Protein AF-A0A1I2YQ77-F1 (afdb_monomer_lite)

pLDDT: mean 72.5, std 19.31, range [34.38, 96.81]

Structure (mmCIF, N/CA/C/O backbone):
data_AF-A0A1I2YQ77-F1
#
_entry.id   AF-A0A1I2YQ77-F1
#
loop_
_atom_site.group_PDB
_atom_site.id
_atom_site.type_symbol
_atom_site.label_atom_id
_atom_site.label_alt_id
_atom_site.label_comp_id
_atom_site.label_asym_id
_atom_site.label_entity_id
_atom_site.label_seq_id
_atom_site.pdbx_PDB_ins_code
_atom_site.Cartn_x
_atom_site.Cartn_y
_atom_site.Cartn_z
_atom_site.occupancy
_atom_site.B_iso_or_equiv
_atom_site.auth_seq_id
_atom_site.auth_comp_id
_atom_site.auth_asym_id
_atom_site.auth_atom_id
_atom_site.pdbx_PDB_model_num
ATOM 1 N N . MET A 1 1 ? -0.436 -13.671 17.019 1.00 34.47 1 MET A N 1
ATOM 2 C CA . MET A 1 1 ? -1.615 -12.915 16.547 1.00 34.47 1 MET A CA 1
ATOM 3 C C . MET A 1 1 ? -1.731 -11.648 17.391 1.00 34.47 1 MET A C 1
ATOM 5 O O . MET A 1 1 ? -2.270 -11.702 18.489 1.00 34.47 1 MET A O 1
ATOM 9 N N . ASN A 1 2 ? -1.128 -10.540 16.949 1.00 39.00 2 ASN A N 1
ATOM 10 C CA . ASN A 1 2 ? -1.236 -9.254 17.646 1.00 39.00 2 ASN A CA 1
ATOM 11 C C . ASN A 1 2 ? -2.535 -8.587 17.200 1.00 39.00 2 ASN A C 1
ATOM 13 O O . ASN A 1 2 ? -2.610 -8.050 16.102 1.00 39.00 2 ASN A O 1
ATOM 17 N N . VAL A 1 3 ? -3.573 -8.664 18.031 1.00 42.94 3 VAL A N 1
ATOM 18 C CA . VAL A 1 3 ? -4.802 -7.897 17.809 1.00 42.94 3 VAL A CA 1
ATOM 19 C C . VAL A 1 3 ? -4.435 -6.407 17.896 1.00 42.94 3 VAL A C 1
ATOM 21 O O . VAL A 1 3 ? -3.881 -6.001 18.921 1.00 42.94 3 VAL A O 1
ATOM 24 N N . PRO A 1 4 ? -4.714 -5.582 16.867 1.00 54.62 4 PRO A N 1
ATOM 25 C CA . PRO A 1 4 ? -4.469 -4.144 16.926 1.00 54.62 4 PRO A CA 1
ATOM 26 C C . PRO A 1 4 ? -5.115 -3.544 18.178 1.00 54.62 4 PRO A C 1
ATOM 28 O O . PRO A 1 4 ? -6.268 -3.866 18.490 1.00 54.62 4 PRO A O 1
ATOM 31 N N . LYS A 1 5 ? -4.404 -2.652 18.888 1.00 53.66 5 LYS A N 1
ATOM 32 C CA . LYS A 1 5 ? -4.883 -2.014 20.136 1.00 53.66 5 LYS A CA 1
ATOM 33 C C . LYS A 1 5 ? -6.291 -1.417 19.987 1.00 53.66 5 LYS A C 1
ATOM 35 O O . LYS A 1 5 ? -7.064 -1.402 20.942 1.00 53.66 5 LYS A O 1
ATOM 40 N N . ILE A 1 6 ? -6.633 -0.995 18.771 1.00 52.53 6 ILE A N 1
ATOM 41 C CA . ILE A 1 6 ? -7.929 -0.451 18.358 1.00 52.53 6 ILE A CA 1
ATOM 42 C C . ILE A 1 6 ? -9.075 -1.465 18.540 1.00 52.53 6 ILE A C 1
ATOM 44 O O . ILE A 1 6 ? -10.098 -1.117 19.130 1.00 52.53 6 ILE A O 1
ATOM 48 N N . ILE A 1 7 ? -8.912 -2.720 18.092 1.00 53.91 7 ILE A N 1
ATOM 49 C CA . ILE A 1 7 ? -9.960 -3.758 18.174 1.00 53.91 7 ILE A CA 1
ATOM 50 C C . ILE A 1 7 ? -10.161 -4.191 19.630 1.00 53.91 7 ILE A C 1
ATOM 52 O O . ILE A 1 7 ? -11.295 -4.307 20.093 1.00 53.91 7 ILE A O 1
ATOM 56 N N . ALA A 1 8 ? -9.064 -4.359 20.375 1.00 50.69 8 ALA A N 1
ATOM 57 C CA . ALA A 1 8 ? -9.114 -4.715 21.791 1.00 50.69 8 ALA A CA 1
ATOM 58 C C . ALA A 1 8 ? -9.815 -3.632 22.638 1.00 50.69 8 ALA A C 1
ATOM 60 O O . ALA A 1 8 ? -10.635 -3.956 23.496 1.00 50.69 8 ALA A O 1
ATOM 61 N N . LYS A 1 9 ? -9.565 -2.343 22.359 1.00 49.66 9 LYS A N 1
ATOM 62 C CA . LYS A 1 9 ? -10.222 -1.230 23.068 1.00 49.66 9 LYS A CA 1
ATOM 63 C C . LYS A 1 9 ? -11.680 -1.015 22.646 1.00 49.66 9 LYS A C 1
ATOM 65 O O . LYS A 1 9 ? -12.504 -0.718 23.506 1.00 49.66 9 LYS A O 1
ATOM 70 N N . GLN A 1 10 ? -12.029 -1.193 21.367 1.00 51.06 10 GLN A N 1
ATOM 71 C CA . GLN A 1 10 ? -13.429 -1.115 20.913 1.00 51.06 10 GLN A CA 1
ATOM 72 C C . GLN A 1 10 ? -14.303 -2.230 21.497 1.00 51.06 10 GLN A C 1
ATOM 74 O O . GLN A 1 10 ? -15.474 -1.989 21.778 1.00 51.06 10 GLN A O 1
ATOM 79 N N . ALA A 1 11 ? -13.747 -3.427 21.703 1.00 53.78 11 ALA A N 1
ATOM 80 C CA . ALA A 1 11 ? -14.473 -4.552 22.291 1.00 53.78 11 ALA A CA 1
ATOM 81 C C . ALA A 1 11 ? -14.726 -4.395 23.804 1.00 53.78 11 ALA A C 1
ATOM 83 O O . ALA A 1 11 ? -15.649 -5.013 24.329 1.00 53.78 11 ALA A O 1
ATOM 84 N N . MET A 1 12 ? -13.935 -3.570 24.503 1.00 45.72 12 MET A N 1
ATOM 85 C CA . MET A 1 12 ? -14.001 -3.421 25.964 1.00 45.72 12 MET A CA 1
ATOM 86 C C . MET A 1 12 ? -14.679 -2.136 26.463 1.00 45.72 12 MET A C 1
ATOM 88 O O . MET A 1 12 ? -14.968 -2.051 27.655 1.00 45.72 12 MET A O 1
ATOM 92 N N . ILE A 1 13 ? -14.927 -1.122 25.622 1.00 44.84 13 ILE A N 1
ATOM 93 C CA . ILE A 1 13 ? -15.294 0.214 26.121 1.00 44.84 13 ILE A CA 1
ATOM 94 C C . ILE A 1 13 ? -16.450 0.840 25.321 1.00 44.84 13 ILE A C 1
ATOM 96 O O . ILE A 1 13 ? -16.386 1.003 24.104 1.00 44.84 13 ILE A O 1
ATOM 100 N N . ASN A 1 14 ? -17.512 1.245 26.027 1.00 45.75 14 ASN A N 1
ATOM 101 C CA . ASN A 1 14 ? -18.605 2.078 25.509 1.00 45.75 14 ASN A CA 1
ATOM 102 C C . ASN A 1 14 ? -18.044 3.354 24.834 1.00 45.75 14 ASN A C 1
ATOM 104 O O . ASN A 1 14 ? -17.133 3.989 25.366 1.00 45.75 14 ASN A O 1
ATOM 108 N N . ARG A 1 15 ? -18.622 3.776 23.693 1.00 48.84 15 ARG A N 1
ATOM 109 C CA . ARG A 1 15 ? -18.255 5.008 22.957 1.00 48.84 15 ARG A CA 1
ATOM 110 C C . ARG A 1 15 ? -18.084 6.242 23.859 1.00 48.84 15 ARG A C 1
ATOM 112 O O . ARG A 1 15 ? -17.226 7.064 23.567 1.00 48.84 15 ARG A O 1
ATOM 119 N N . LYS A 1 16 ? -18.853 6.374 24.951 1.00 43.34 16 LYS A N 1
ATOM 120 C CA . LYS A 1 16 ? -18.731 7.495 25.909 1.00 43.34 16 LYS A CA 1
ATOM 121 C C . LYS A 1 16 ? -17.429 7.479 26.720 1.00 43.34 16 LYS A C 1
ATOM 123 O O . LYS A 1 16 ? -16.883 8.542 26.982 1.00 43.34 16 LYS A O 1
ATOM 128 N N . THR A 1 17 ? -16.914 6.309 27.088 1.00 46.62 17 THR A N 1
ATOM 129 C CA . THR A 1 17 ? -15.662 6.175 27.854 1.00 46.62 17 THR A CA 1
ATOM 130 C C . THR A 1 17 ? -14.430 6.126 26.945 1.00 46.62 17 THR A C 1
ATOM 132 O O . THR A 1 17 ? -13.343 6.502 27.372 1.00 46.62 17 THR A O 1
ATOM 135 N N . PHE A 1 18 ? -14.592 5.748 25.671 1.00 48.03 18 PHE A N 1
ATOM 136 C CA . PHE A 1 18 ? -13.516 5.761 24.670 1.00 48.03 18 PHE A CA 1
ATOM 137 C C . PHE A 1 18 ? -12.956 7.172 24.414 1.00 48.03 18 PHE A C 1
ATOM 139 O O . PHE A 1 18 ? -11.743 7.345 24.328 1.00 48.03 18 PHE A O 1
ATOM 146 N N . TYR A 1 19 ? -13.818 8.193 24.386 1.00 45.66 19 TYR A N 1
ATOM 147 C CA . TYR A 1 19 ? -13.387 9.593 24.268 1.00 45.66 19 TYR A CA 1
ATOM 148 C C . TYR A 1 19 ? -12.782 10.173 25.558 1.00 45.66 19 TYR A C 1
ATOM 150 O O . TYR A 1 19 ? -12.228 11.262 25.513 1.00 45.66 19 TYR A O 1
ATOM 158 N N . CYS A 1 20 ? -12.864 9.470 26.694 1.00 48.69 20 CYS A N 1
ATOM 159 C CA . CYS A 1 20 ? -12.361 9.958 27.983 1.00 48.69 20 CYS A CA 1
ATOM 160 C C . CYS A 1 20 ? -10.881 9.604 28.229 1.00 48.69 20 CYS A C 1
ATOM 162 O O . CYS A 1 20 ? -10.256 10.181 29.112 1.00 48.69 20 CYS A O 1
ATOM 164 N N . HIS A 1 21 ? -10.326 8.657 27.461 1.00 53.66 21 HIS A N 1
ATOM 165 C CA . HIS A 1 21 ? -8.944 8.173 27.597 1.00 53.66 21 HIS A CA 1
ATOM 166 C C . HIS A 1 21 ? -7.951 8.785 26.600 1.00 53.66 21 HIS A C 1
ATOM 168 O O . HIS A 1 21 ? -6.767 8.463 26.659 1.00 53.66 21 HIS A O 1
ATOM 174 N N . TYR A 1 22 ? -8.417 9.648 25.699 1.00 48.88 22 TYR A N 1
ATOM 175 C CA . TYR A 1 22 ? -7.576 10.351 24.738 1.00 48.88 22 TYR A CA 1
ATOM 176 C C . TYR A 1 22 ? -7.699 11.851 24.975 1.00 48.88 22 TYR A C 1
ATOM 178 O O . TYR A 1 22 ? -8.807 12.380 24.962 1.00 48.88 22 TYR A O 1
ATOM 186 N N . GLU A 1 23 ? -6.561 12.523 25.178 1.00 53.75 23 GLU A N 1
ATOM 187 C CA . GLU A 1 23 ? -6.468 13.973 25.425 1.00 53.75 23 GLU A CA 1
ATOM 188 C C . GLU A 1 23 ? -7.231 14.805 24.380 1.00 53.75 23 GLU A C 1
ATOM 190 O O . GLU A 1 23 ? -7.737 15.881 24.691 1.00 53.75 23 GLU A O 1
ATOM 195 N N . SER A 1 24 ? -7.376 14.297 23.147 1.00 70.56 24 SER A N 1
ATOM 196 C CA . SER A 1 24 ? -8.302 14.832 22.148 1.00 70.56 24 SE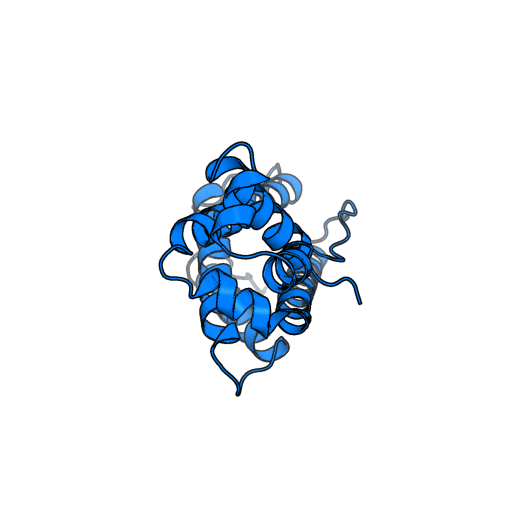R A CA 1
ATOM 197 C C . SER A 1 24 ? -8.590 13.830 21.018 1.00 70.56 24 SER A C 1
ATOM 199 O O . SER A 1 24 ? -7.861 12.861 20.801 1.00 70.56 24 SER A O 1
ATOM 201 N N . LYS A 1 25 ? -9.636 14.107 20.225 1.00 71.81 25 LYS A N 1
ATOM 202 C CA . LYS A 1 25 ? -9.963 13.387 18.977 1.00 71.81 25 LYS A CA 1
ATOM 203 C C . LYS A 1 25 ? -8.805 13.387 17.960 1.00 71.81 25 LYS A C 1
ATOM 205 O O . LYS A 1 25 ? -8.737 12.467 17.150 1.00 71.81 25 LYS A O 1
ATOM 210 N N . ALA A 1 26 ? -7.928 14.393 17.998 1.00 74.75 26 ALA A N 1
ATOM 211 C CA . ALA A 1 26 ? -6.780 14.508 17.099 1.00 74.75 26 ALA A CA 1
ATOM 212 C C . ALA A 1 26 ? -5.687 13.483 17.438 1.00 74.75 26 ALA A C 1
ATOM 214 O O . ALA A 1 26 ? -5.259 12.749 16.558 1.00 74.75 26 ALA A O 1
ATOM 215 N N . VAL A 1 27 ? -5.341 13.333 18.722 1.00 80.56 27 VAL A N 1
ATOM 216 C CA . VAL A 1 27 ? -4.327 12.358 19.174 1.00 80.56 27 VAL A CA 1
ATOM 217 C C . VAL A 1 27 ? -4.711 10.932 18.778 1.00 80.56 27 VAL A C 1
ATOM 219 O O . VAL A 1 27 ? -3.895 10.179 18.257 1.00 80.56 27 VAL A O 1
ATOM 222 N N . LEU A 1 28 ? -5.981 10.568 18.966 1.00 80.62 28 LEU A N 1
ATOM 223 C CA . LEU A 1 28 ? -6.480 9.264 18.536 1.00 80.62 28 LEU A CA 1
ATOM 224 C C . LEU A 1 28 ? -6.383 9.080 17.013 1.00 80.62 28 LEU A C 1
ATOM 226 O O . LEU A 1 28 ? -6.120 7.978 16.538 1.00 80.62 28 LEU A O 1
ATOM 230 N N . PHE A 1 29 ? -6.652 10.132 16.242 1.00 83.12 29 PHE A N 1
ATOM 231 C CA . PHE A 1 29 ? -6.557 10.065 14.791 1.00 83.12 29 PHE A CA 1
ATOM 232 C C . PHE A 1 29 ? -5.110 9.821 14.345 1.00 83.12 29 PHE A C 1
ATOM 234 O O . PHE A 1 29 ? -4.879 8.930 13.529 1.00 83.12 29 PHE A O 1
ATOM 241 N N . ASP A 1 30 ? -4.148 10.526 14.940 1.00 82.12 30 ASP A N 1
ATOM 242 C CA . ASP A 1 30 ? -2.723 10.344 14.656 1.00 82.12 30 ASP A CA 1
ATOM 243 C C . ASP A 1 30 ? -2.248 8.926 15.016 1.00 82.12 30 ASP A C 1
ATOM 245 O O . ASP A 1 30 ? -1.514 8.302 14.246 1.00 82.12 30 ASP A O 1
ATOM 249 N N . GLU A 1 31 ? -2.724 8.364 16.136 1.00 86.19 31 GLU A N 1
ATOM 250 C CA . GLU A 1 31 ? -2.477 6.957 16.483 1.00 86.19 31 GLU A CA 1
ATOM 251 C C . GLU A 1 31 ? -3.033 5.998 15.425 1.00 86.19 31 GLU A C 1
ATOM 253 O O . GLU A 1 31 ? -2.347 5.058 15.031 1.00 86.19 31 GLU A O 1
ATOM 258 N N . ILE A 1 32 ? -4.248 6.241 14.921 1.00 85.75 32 ILE A N 1
ATOM 259 C CA . ILE A 1 32 ? -4.851 5.408 13.871 1.00 85.75 32 ILE A CA 1
ATOM 260 C C . ILE A 1 32 ? -4.038 5.492 12.578 1.00 85.75 32 ILE A C 1
ATOM 262 O O . ILE A 1 32 ? -3.810 4.459 11.947 1.00 85.75 32 ILE A O 1
ATOM 266 N N . VAL A 1 33 ? -3.598 6.686 12.172 1.00 85.38 33 VAL A N 1
ATOM 267 C CA . VAL A 1 33 ? -2.741 6.864 10.987 1.00 85.38 33 VAL A CA 1
ATOM 268 C C . VAL A 1 33 ? -1.450 6.071 11.154 1.00 85.38 33 VAL A C 1
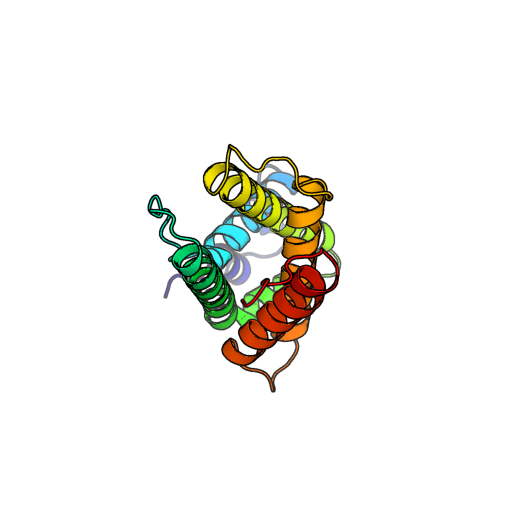ATOM 270 O O . VAL A 1 33 ? -1.091 5.299 10.263 1.00 85.38 33 VAL A O 1
ATOM 273 N N . LYS A 1 34 ? -0.787 6.212 12.305 1.00 84.06 34 LYS A N 1
ATOM 274 C CA . LYS A 1 34 ? 0.462 5.512 12.604 1.00 84.06 34 LYS A CA 1
ATOM 275 C C . LYS A 1 34 ? 0.283 3.995 12.599 1.00 84.06 34 LYS A C 1
ATOM 277 O O . LYS A 1 34 ? 0.989 3.318 11.863 1.00 84.06 34 LYS A O 1
ATOM 282 N N . ASP A 1 35 ? -0.688 3.472 13.345 1.00 89.00 35 ASP A N 1
ATOM 283 C CA . ASP A 1 35 ? -0.958 2.031 13.421 1.00 89.00 35 ASP A CA 1
ATOM 284 C C . ASP A 1 35 ? -1.309 1.457 12.038 1.00 89.00 35 ASP A C 1
ATOM 286 O O . ASP A 1 35 ? -0.877 0.362 11.677 1.00 89.00 35 ASP A O 1
ATOM 290 N N . THR A 1 36 ? -2.070 2.207 11.233 1.00 88.94 36 THR A N 1
ATOM 291 C CA . THR A 1 36 ? -2.417 1.807 9.861 1.00 88.94 36 THR A CA 1
ATOM 292 C C . THR A 1 36 ? -1.174 1.745 8.978 1.00 88.94 36 THR A C 1
ATOM 294 O O . THR A 1 36 ? -1.020 0.792 8.215 1.00 88.94 36 THR A O 1
ATOM 297 N N . LEU A 1 37 ? -0.280 2.732 9.079 1.00 85.31 37 LEU A N 1
ATOM 298 C CA . LEU A 1 37 ? 0.973 2.749 8.331 1.00 85.31 37 LEU A CA 1
ATOM 299 C C . LEU A 1 37 ? 1.909 1.620 8.767 1.00 85.31 37 LEU A C 1
ATOM 301 O O . LEU A 1 37 ? 2.498 0.967 7.911 1.00 85.31 37 LEU A O 1
ATOM 305 N N . ASP A 1 38 ? 2.039 1.383 10.070 1.00 86.88 38 ASP A N 1
ATOM 306 C CA . ASP A 1 38 ? 2.909 0.344 10.622 1.00 86.88 38 ASP A CA 1
ATOM 307 C C . ASP A 1 38 ? 2.456 -1.046 10.162 1.00 86.88 38 ASP A C 1
ATOM 309 O O . ASP A 1 38 ? 3.286 -1.861 9.761 1.00 86.88 38 ASP A O 1
ATOM 313 N N . LEU A 1 39 ? 1.141 -1.295 10.130 1.00 90.56 39 LEU A N 1
ATOM 314 C CA . LEU A 1 39 ? 0.579 -2.513 9.541 1.00 90.56 39 LEU A CA 1
ATOM 315 C C . LEU A 1 39 ? 0.859 -2.592 8.041 1.00 90.56 39 LEU A C 1
ATOM 317 O O . LEU A 1 39 ? 1.295 -3.626 7.553 1.00 90.56 39 LEU A O 1
ATOM 321 N N . LEU A 1 40 ? 0.633 -1.502 7.306 1.00 88.81 40 LEU A N 1
ATOM 322 C CA . LEU A 1 40 ? 0.831 -1.467 5.858 1.00 88.81 40 LEU A CA 1
ATOM 323 C C . LEU A 1 40 ? 2.296 -1.738 5.474 1.00 88.81 40 LEU A C 1
ATOM 325 O O . LEU A 1 40 ? 2.567 -2.423 4.490 1.00 88.81 40 LEU A O 1
ATOM 329 N N . MET A 1 41 ? 3.237 -1.246 6.279 1.00 85.19 41 MET A N 1
ATOM 330 C CA . MET A 1 41 ? 4.680 -1.310 6.032 1.00 85.19 41 MET A CA 1
ATOM 331 C C . MET A 1 41 ? 5.387 -2.440 6.792 1.00 85.19 41 MET A C 1
ATOM 333 O O . MET A 1 41 ? 6.620 -2.488 6.807 1.00 85.19 41 MET A O 1
ATOM 337 N N . GLN A 1 42 ? 4.636 -3.333 7.437 1.00 86.06 42 GLN A N 1
ATOM 338 C CA . GLN A 1 42 ? 5.188 -4.433 8.218 1.00 86.06 42 GLN A CA 1
ATOM 339 C C . GLN A 1 42 ? 6.132 -5.301 7.365 1.00 86.06 42 GLN A C 1
ATOM 341 O O . GLN A 1 42 ? 5.899 -5.519 6.179 1.00 86.06 42 GLN A O 1
ATOM 346 N N . ASN A 1 43 ? 7.217 -5.803 7.958 1.00 82.44 43 ASN A N 1
ATOM 347 C CA . ASN A 1 43 ? 8.184 -6.698 7.300 1.00 82.44 43 ASN A CA 1
ATOM 348 C C . ASN A 1 43 ? 8.924 -6.114 6.081 1.00 82.44 43 ASN A C 1
ATOM 350 O O . ASN A 1 43 ? 9.670 -6.835 5.420 1.00 82.44 43 ASN A O 1
ATOM 354 N N . LEU A 1 44 ? 8.780 -4.819 5.795 1.00 78.00 44 LEU A N 1
ATOM 355 C CA . LEU A 1 44 ? 9.655 -4.144 4.848 1.00 78.00 44 LEU A CA 1
ATOM 356 C C . LEU A 1 44 ? 11.013 -3.910 5.508 1.00 78.00 44 LEU A C 1
ATOM 358 O O . LEU A 1 44 ? 11.125 -3.168 6.486 1.00 78.00 44 LEU A O 1
ATOM 362 N N . GLN A 1 45 ? 12.044 -4.562 4.979 1.00 61.59 45 GLN A N 1
ATOM 363 C CA . GLN A 1 45 ? 13.421 -4.338 5.399 1.00 61.59 45 GLN A CA 1
ATOM 364 C C . GLN A 1 45 ? 13.935 -3.058 4.735 1.00 61.59 45 GLN A C 1
ATOM 366 O O . GLN A 1 45 ? 14.011 -2.969 3.514 1.00 61.59 45 GLN A O 1
ATOM 371 N N . TYR A 1 46 ? 14.278 -2.052 5.542 1.00 54.41 46 TYR A N 1
ATOM 372 C CA . TYR A 1 46 ? 14.990 -0.855 5.084 1.00 54.41 46 TYR A CA 1
ATOM 373 C C . TYR A 1 46 ? 16.490 -1.151 5.025 1.00 54.41 46 TYR A C 1
ATOM 375 O O . TYR A 1 46 ? 17.280 -0.512 5.719 1.00 54.41 46 TYR A O 1
ATOM 383 N N . GLU A 1 47 ? 16.900 -2.166 4.272 1.00 42.00 47 GLU A N 1
ATOM 384 C CA . GLU A 1 47 ? 18.322 -2.312 3.977 1.00 42.00 47 GLU A CA 1
ATOM 385 C C . GLU A 1 47 ? 18.691 -1.382 2.822 1.00 42.00 47 GLU A C 1
ATOM 387 O O . GLU A 1 47 ? 17.924 -1.195 1.878 1.00 42.00 47 GLU A O 1
ATOM 392 N N . LYS A 1 48 ? 19.857 -0.738 2.946 1.00 38.84 48 LYS A N 1
ATOM 393 C CA . LYS A 1 48 ? 20.483 0.030 1.869 1.00 38.84 48 LYS A CA 1
ATOM 394 C C . LYS A 1 48 ? 20.662 -0.909 0.678 1.00 38.84 48 LYS A C 1
ATOM 396 O O . LYS A 1 48 ? 21.505 -1.799 0.730 1.00 38.84 48 LYS A O 1
ATOM 401 N N . LEU A 1 49 ? 19.847 -0.729 -0.352 1.00 40.19 49 LEU A N 1
ATOM 402 C CA . LEU A 1 49 ? 19.927 -1.515 -1.575 1.00 40.19 49 LEU A CA 1
ATOM 403 C C . LEU A 1 49 ? 21.109 -1.013 -2.412 1.00 40.19 49 LEU A C 1
ATOM 405 O O . LEU A 1 49 ? 21.227 0.184 -2.669 1.00 40.19 49 LEU A O 1
ATOM 409 N N . ASP A 1 50 ? 21.986 -1.935 -2.805 1.00 34.38 50 ASP A N 1
ATOM 410 C CA . ASP A 1 50 ? 23.036 -1.702 -3.796 1.00 34.38 50 ASP A CA 1
ATOM 411 C C . ASP A 1 50 ? 22.386 -1.689 -5.188 1.00 34.38 50 ASP A C 1
ATOM 413 O O . ASP A 1 50 ? 21.711 -2.643 -5.587 1.00 34.38 50 ASP A O 1
ATOM 417 N N . PHE A 1 51 ? 22.522 -0.575 -5.909 1.00 43.81 51 PHE A N 1
ATOM 418 C CA . PHE A 1 51 ? 21.715 -0.293 -7.095 1.00 43.81 51 PHE A CA 1
ATOM 419 C C . PHE A 1 51 ? 22.407 -0.704 -8.399 1.00 43.81 51 PHE A C 1
ATOM 421 O O . PHE A 1 51 ? 23.279 -0.001 -8.903 1.00 43.81 51 PHE A O 1
ATOM 428 N N . ASP A 1 52 ? 21.892 -1.773 -9.007 1.00 40.25 52 ASP A N 1
ATOM 429 C CA . ASP A 1 52 ? 21.914 -1.987 -10.457 1.00 40.25 52 ASP A CA 1
ATOM 430 C C . ASP A 1 52 ? 20.476 -1.850 -11.001 1.00 40.25 52 ASP A C 1
ATOM 432 O O . ASP A 1 52 ? 19.514 -2.217 -10.323 1.00 40.25 52 ASP A O 1
ATOM 436 N N . ASN A 1 53 ? 20.276 -1.330 -12.221 1.00 46.50 53 ASN A N 1
ATOM 437 C CA . ASN A 1 53 ? 18.929 -0.995 -12.746 1.00 46.50 53 ASN A CA 1
ATOM 438 C C . ASN A 1 53 ? 17.942 -2.185 -12.756 1.00 46.50 53 ASN A C 1
ATOM 440 O O . ASN A 1 53 ? 16.731 -1.995 -12.623 1.00 46.50 53 ASN A O 1
ATOM 444 N N . ALA A 1 54 ? 18.445 -3.417 -12.886 1.00 40.69 54 ALA A N 1
ATOM 445 C CA . ALA A 1 54 ? 17.634 -4.628 -12.776 1.00 40.69 54 ALA A CA 1
ATOM 446 C C . ALA A 1 54 ? 17.171 -4.891 -11.329 1.00 40.69 54 ALA A C 1
ATOM 448 O O . ALA A 1 54 ? 16.019 -5.289 -11.132 1.00 40.69 54 ALA A O 1
ATOM 449 N N . LEU A 1 55 ? 18.011 -4.604 -10.324 1.00 45.72 55 LEU A N 1
ATOM 450 C CA . LEU A 1 55 ? 17.667 -4.745 -8.905 1.00 45.72 55 LEU A CA 1
ATOM 451 C C . LEU A 1 55 ? 16.554 -3.777 -8.487 1.00 45.72 55 LEU A C 1
ATOM 453 O O . LEU A 1 55 ? 15.596 -4.221 -7.863 1.00 45.72 55 LEU A O 1
ATOM 457 N N . PHE A 1 56 ? 16.575 -2.516 -8.943 1.00 49.69 56 PHE A N 1
ATOM 458 C CA . PHE A 1 56 ? 15.515 -1.538 -8.628 1.00 49.69 56 PHE A CA 1
ATOM 459 C C . PHE A 1 56 ? 14.108 -2.049 -8.989 1.00 49.69 56 PHE A C 1
ATOM 461 O O . PHE A 1 56 ? 13.155 -1.908 -8.221 1.00 49.69 56 PHE A O 1
ATOM 468 N N . SER A 1 57 ? 13.976 -2.692 -10.155 1.00 55.41 57 SER A N 1
ATOM 469 C CA . SER A 1 57 ? 12.701 -3.255 -10.619 1.00 55.41 57 SER A CA 1
ATOM 470 C C . SER A 1 57 ? 12.241 -4.471 -9.801 1.00 55.41 57 SER A C 1
ATOM 472 O O . SER A 1 57 ? 11.040 -4.672 -9.596 1.00 55.41 57 SER A O 1
ATOM 474 N N . ILE A 1 58 ? 13.194 -5.270 -9.315 1.00 55.56 58 ILE A N 1
ATOM 475 C CA . ILE A 1 58 ? 12.953 -6.477 -8.520 1.00 55.56 58 ILE A CA 1
ATOM 476 C C . ILE A 1 58 ? 12.576 -6.093 -7.086 1.00 55.56 58 ILE A C 1
ATOM 478 O O . ILE A 1 58 ? 11.632 -6.663 -6.536 1.00 55.56 58 ILE A O 1
ATOM 482 N N . ASP A 1 59 ? 13.243 -5.096 -6.512 1.00 71.06 59 ASP A N 1
ATOM 483 C CA . ASP A 1 59 ? 13.010 -4.658 -5.138 1.00 71.06 59 ASP A CA 1
ATOM 484 C C . ASP A 1 59 ? 11.702 -3.885 -5.003 1.00 71.06 59 ASP A C 1
ATOM 486 O O . ASP A 1 59 ? 10.896 -4.210 -4.132 1.00 71.06 59 ASP A O 1
ATOM 490 N N . LEU A 1 60 ? 11.388 -2.982 -5.939 1.00 72.25 60 LEU A N 1
ATOM 491 C CA . LEU A 1 60 ? 10.087 -2.308 -5.956 1.00 72.25 60 LEU A CA 1
ATOM 492 C C . LEU A 1 60 ? 8.936 -3.321 -6.046 1.00 72.25 60 LEU A C 1
ATOM 494 O O . LEU A 1 60 ? 7.957 -3.226 -5.306 1.00 72.25 60 LEU A O 1
ATOM 498 N N . LYS A 1 61 ? 9.063 -4.332 -6.917 1.00 78.06 61 LYS A N 1
ATOM 499 C CA . LYS A 1 61 ? 8.072 -5.409 -7.037 1.00 78.06 61 LYS A CA 1
ATOM 500 C C . LYS A 1 61 ? 7.898 -6.171 -5.724 1.00 78.06 61 LYS A C 1
ATOM 502 O O . LYS A 1 61 ? 6.756 -6.391 -5.321 1.00 78.06 61 LYS A O 1
ATOM 507 N N . ARG A 1 62 ? 8.991 -6.566 -5.066 1.00 82.81 62 ARG A N 1
ATOM 508 C CA . ARG A 1 62 ? 8.934 -7.270 -3.775 1.00 82.81 62 ARG A CA 1
ATOM 509 C C . ARG A 1 62 ? 8.255 -6.424 -2.711 1.00 82.81 62 ARG A C 1
ATOM 511 O O . ARG A 1 62 ? 7.395 -6.929 -2.006 1.00 82.81 62 ARG A O 1
ATOM 518 N N . GLU A 1 63 ? 8.575 -5.141 -2.626 1.00 83.69 63 GLU A N 1
ATOM 519 C CA . GLU A 1 63 ? 7.961 -4.248 -1.644 1.00 83.69 63 GLU A CA 1
ATOM 520 C C . GLU A 1 63 ? 6.465 -4.059 -1.870 1.00 83.69 63 GLU A C 1
ATOM 522 O O . GLU A 1 63 ? 5.692 -4.101 -0.916 1.00 83.69 63 GLU A O 1
ATOM 527 N N . ILE A 1 64 ? 6.038 -3.899 -3.126 1.00 87.00 64 ILE A N 1
ATOM 528 C CA . ILE A 1 64 ? 4.615 -3.845 -3.484 1.00 87.00 64 ILE A CA 1
ATOM 529 C C . ILE A 1 64 ? 3.914 -5.129 -3.044 1.00 87.00 64 ILE A C 1
ATOM 531 O O . ILE A 1 64 ? 2.831 -5.064 -2.465 1.00 87.00 64 ILE A O 1
ATOM 535 N N . GLN A 1 65 ? 4.529 -6.286 -3.300 1.00 90.56 65 GLN A N 1
ATOM 536 C CA . GLN A 1 65 ? 3.993 -7.578 -2.877 1.00 90.56 65 GLN A CA 1
ATOM 537 C C . GLN A 1 65 ? 3.909 -7.672 -1.352 1.00 90.56 65 GLN A C 1
ATOM 539 O O . GLN A 1 65 ? 2.859 -8.042 -0.845 1.00 90.56 65 GLN A O 1
ATOM 544 N N . THR A 1 66 ? 4.946 -7.262 -0.618 1.00 90.88 66 THR A N 1
ATOM 545 C CA . THR A 1 66 ? 4.937 -7.243 0.852 1.00 90.88 66 THR A CA 1
ATOM 546 C C . THR A 1 66 ? 3.840 -6.334 1.401 1.00 90.88 66 THR A C 1
ATOM 548 O O . THR A 1 66 ? 3.096 -6.739 2.289 1.00 90.88 66 THR A O 1
ATOM 551 N N . ILE A 1 67 ? 3.679 -5.125 0.853 1.00 92.19 67 ILE A N 1
ATOM 552 C CA . ILE A 1 67 ? 2.617 -4.203 1.276 1.00 92.19 67 ILE A CA 1
ATOM 553 C C . ILE A 1 67 ? 1.236 -4.815 1.019 1.00 92.19 67 ILE A C 1
ATOM 555 O O . ILE A 1 67 ? 0.371 -4.785 1.893 1.00 92.19 67 ILE A O 1
ATOM 559 N N . LEU A 1 68 ? 1.012 -5.378 -0.171 1.00 94.81 68 LEU A N 1
ATOM 560 C CA . LEU A 1 68 ? -0.267 -6.003 -0.512 1.00 94.81 68 LEU A CA 1
ATOM 561 C C . LEU A 1 68 ? -0.548 -7.242 0.341 1.00 94.81 68 LEU A C 1
ATOM 563 O O . LEU A 1 68 ? -1.688 -7.425 0.759 1.00 94.81 68 LEU A O 1
ATOM 567 N N . HIS A 1 69 ? 0.481 -8.020 0.668 1.00 95.31 69 HIS A N 1
ATOM 568 C CA . HIS A 1 69 ? 0.394 -9.150 1.586 1.00 95.31 69 HIS A CA 1
ATOM 569 C C . HIS A 1 69 ? -0.023 -8.704 2.995 1.00 95.31 69 HIS A C 1
ATOM 571 O O . HIS A 1 69 ? -0.984 -9.219 3.564 1.00 95.31 69 HIS A O 1
ATOM 577 N N . ASN A 1 70 ? 0.601 -7.651 3.536 1.00 93.69 70 ASN A N 1
ATOM 578 C CA . ASN A 1 70 ? 0.199 -7.080 4.826 1.00 93.69 70 ASN A CA 1
ATOM 579 C C . ASN A 1 70 ? -1.262 -6.600 4.821 1.00 93.69 70 ASN A C 1
ATOM 581 O O . ASN A 1 70 ? -1.985 -6.728 5.820 1.00 93.69 70 ASN A O 1
ATOM 585 N N . VAL A 1 71 ? -1.705 -6.039 3.689 1.00 95.56 71 VAL A N 1
ATOM 586 C CA . VAL A 1 71 ? -3.100 -5.647 3.480 1.00 95.56 71 VAL A CA 1
ATOM 587 C C . VAL A 1 71 ? -4.013 -6.869 3.425 1.00 95.56 71 VAL A C 1
ATOM 589 O O . VAL A 1 71 ? -5.099 -6.800 3.994 1.00 95.56 71 VAL A O 1
ATOM 592 N N . ALA A 1 72 ? -3.607 -7.976 2.803 1.00 96.19 72 ALA A N 1
ATOM 593 C CA . ALA A 1 72 ? -4.389 -9.210 2.744 1.00 96.19 72 ALA A CA 1
ATOM 594 C C . ALA A 1 72 ? -4.604 -9.829 4.129 1.00 96.19 72 ALA A C 1
ATOM 596 O O . ALA A 1 72 ? -5.746 -10.094 4.514 1.00 96.19 72 ALA A O 1
ATOM 597 N N . GLU A 1 73 ? -3.528 -9.959 4.909 1.00 95.81 73 GLU A N 1
ATOM 598 C CA . GLU A 1 73 ? -3.550 -10.488 6.281 1.00 95.81 73 GLU A CA 1
ATOM 599 C C . GLU A 1 73 ? -4.517 -9.700 7.181 1.00 95.81 73 GLU A C 1
ATOM 601 O O . GLU A 1 73 ? -5.153 -10.241 8.086 1.00 95.81 73 GLU A O 1
ATOM 606 N N . ASN A 1 74 ? -4.694 -8.407 6.891 1.00 93.75 74 ASN A N 1
ATOM 607 C CA . ASN A 1 74 ? -5.550 -7.494 7.645 1.00 93.75 74 ASN A CA 1
ATOM 608 C C . ASN A 1 74 ? -6.717 -6.940 6.807 1.00 93.75 74 ASN A C 1
ATOM 610 O O . ASN A 1 74 ? -7.263 -5.873 7.109 1.00 93.75 74 ASN A O 1
ATOM 614 N N . ARG A 1 75 ? -7.149 -7.652 5.758 1.00 93.62 75 ARG A N 1
ATOM 615 C CA . ARG A 1 75 ? -8.038 -7.110 4.710 1.00 93.62 75 ARG A CA 1
ATOM 616 C C . ARG A 1 75 ? -9.347 -6.549 5.241 1.00 93.62 75 ARG A C 1
ATOM 618 O O . ARG A 1 75 ? -9.797 -5.484 4.819 1.00 93.62 75 ARG A O 1
ATOM 625 N N . ARG A 1 76 ? -9.952 -7.238 6.213 1.00 91.81 76 ARG A N 1
ATOM 626 C CA . ARG A 1 76 ? -11.186 -6.782 6.869 1.00 91.81 76 ARG A CA 1
ATOM 627 C C . ARG A 1 76 ? -10.990 -5.443 7.580 1.00 91.81 76 ARG A C 1
ATOM 629 O O . ARG A 1 76 ? -11.874 -4.593 7.502 1.00 91.81 76 ARG A O 1
ATOM 636 N N . LEU A 1 77 ? -9.861 -5.261 8.264 1.00 90.50 77 LEU A N 1
ATOM 637 C CA . LEU A 1 77 ? -9.533 -4.021 8.963 1.00 90.50 77 LEU A CA 1
ATOM 638 C C . LEU A 1 77 ? -9.325 -2.883 7.963 1.00 90.50 77 LEU A C 1
ATOM 640 O O . LEU A 1 77 ? -9.961 -1.841 8.099 1.00 90.50 77 LEU A O 1
ATOM 644 N N . PHE A 1 78 ? -8.526 -3.101 6.917 1.00 92.69 78 PHE A N 1
ATOM 645 C CA . PHE A 1 78 ? -8.307 -2.097 5.873 1.00 92.69 78 PHE A CA 1
ATOM 646 C C . PHE A 1 78 ? -9.600 -1.703 5.154 1.00 92.69 78 PHE A C 1
ATOM 648 O O . PHE A 1 78 ? -9.817 -0.522 4.886 1.00 92.69 78 PHE A O 1
ATOM 655 N N . ARG A 1 79 ? -10.515 -2.654 4.922 1.00 92.81 79 ARG A N 1
ATOM 656 C CA . ARG A 1 79 ? -11.848 -2.362 4.372 1.00 92.81 79 ARG A CA 1
ATOM 657 C C . ARG A 1 79 ? -12.658 -1.434 5.280 1.00 92.81 79 ARG A C 1
ATOM 659 O O . ARG A 1 79 ? -13.316 -0.526 4.786 1.00 92.81 79 ARG A O 1
ATOM 666 N N . ILE A 1 80 ? -12.601 -1.631 6.599 1.00 90.00 80 ILE A N 1
ATOM 667 C CA . ILE A 1 80 ? -13.269 -0.751 7.573 1.00 90.00 80 ILE A CA 1
ATOM 668 C C . ILE A 1 80 ? -12.614 0.635 7.581 1.00 90.00 80 ILE A C 1
ATOM 670 O O . ILE A 1 80 ? -13.314 1.645 7.500 1.00 90.00 80 ILE A O 1
ATOM 674 N N . LEU A 1 81 ? -11.283 0.684 7.655 1.00 89.44 81 LEU A N 1
ATOM 675 C CA . LEU A 1 81 ? -10.518 1.926 7.755 1.00 89.44 81 LEU A CA 1
ATOM 676 C C . LEU A 1 81 ? -10.682 2.807 6.512 1.00 89.44 81 LEU A C 1
ATOM 678 O O . LEU A 1 81 ? -10.941 4.000 6.650 1.00 89.44 81 LEU A O 1
ATOM 682 N N . PHE A 1 82 ? -10.589 2.237 5.307 1.00 89.62 82 PHE A N 1
ATOM 683 C CA . PHE A 1 82 ? -10.590 3.013 4.063 1.00 89.62 82 PHE A CA 1
ATOM 684 C C . PHE A 1 82 ? -11.974 3.294 3.470 1.00 89.62 82 PHE A C 1
ATOM 686 O O . PHE A 1 82 ? -12.096 4.238 2.687 1.00 89.62 82 PHE A O 1
ATOM 693 N N . ASN A 1 83 ? -13.023 2.564 3.863 1.00 86.88 83 ASN A N 1
ATOM 694 C CA . ASN A 1 83 ? -14.396 2.833 3.408 1.00 86.88 83 ASN A CA 1
ATOM 695 C C . ASN A 1 83 ? -15.234 3.651 4.404 1.00 86.88 83 ASN A C 1
ATOM 697 O O . ASN A 1 83 ? -16.395 3.944 4.124 1.00 86.88 83 ASN A O 1
ATOM 701 N N . CYS A 1 84 ? -14.695 4.001 5.575 1.00 79.06 84 CYS A N 1
ATOM 702 C CA . CYS A 1 84 ? -15.400 4.871 6.514 1.00 79.06 84 CYS A CA 1
ATOM 703 C C . CYS A 1 84 ? -15.681 6.241 5.869 1.00 79.06 84 CYS A C 1
ATOM 705 O O . CYS A 1 84 ? -14.833 6.782 5.168 1.00 79.06 84 CYS A O 1
ATOM 707 N N . SER A 1 85 ? -16.835 6.856 6.136 1.00 64.69 85 SER A N 1
ATOM 708 C CA . SER A 1 85 ? -17.179 8.182 5.590 1.00 64.69 85 SER A CA 1
ATOM 709 C C . SER A 1 85 ? -16.198 9.289 6.004 1.00 64.69 85 SER A C 1
ATOM 711 O O . SER A 1 85 ? -16.099 10.309 5.329 1.00 64.69 85 SER A O 1
ATOM 713 N N . SER A 1 86 ? -15.434 9.077 7.080 1.00 68.62 86 SER A N 1
ATOM 714 C CA . SER A 1 86 ? -14.353 9.956 7.538 1.00 68.62 86 SER A CA 1
ATOM 715 C C . SER A 1 86 ? -12.944 9.463 7.165 1.00 68.62 86 SER A C 1
ATOM 717 O O . SER A 1 86 ? -11.969 9.943 7.737 1.00 68.62 86 SER A O 1
ATOM 719 N N . SER A 1 87 ? -12.804 8.490 6.255 1.00 78.75 87 SER A N 1
ATOM 720 C CA . SER A 1 87 ? -11.511 7.888 5.881 1.00 78.75 87 SER A CA 1
ATOM 721 C C . SER A 1 87 ? -10.663 8.747 4.944 1.00 78.75 87 SER A C 1
ATOM 723 O O . SER A 1 87 ? -9.525 8.377 4.651 1.00 78.75 87 SER A O 1
ATOM 725 N N . TYR A 1 88 ? -11.202 9.863 4.445 1.00 84.88 88 TYR A N 1
ATOM 726 C CA . TYR A 1 88 ? -10.514 10.725 3.484 1.00 84.88 88 TYR A CA 1
ATOM 727 C C . TYR A 1 88 ? -9.165 11.214 4.021 1.00 84.88 88 TYR A C 1
ATOM 729 O O . TYR A 1 88 ? -8.142 10.993 3.379 1.00 84.88 88 TYR A O 1
ATOM 737 N N . GLU A 1 89 ? -9.157 11.778 5.231 1.00 84.19 89 GLU A N 1
ATOM 738 C CA . GLU A 1 89 ? -7.938 12.280 5.875 1.00 84.19 89 GLU A CA 1
ATOM 739 C C . GLU A 1 89 ? -6.931 11.148 6.125 1.00 84.19 89 GLU A C 1
ATOM 741 O O . GLU A 1 89 ? -5.752 11.283 5.817 1.00 84.19 89 GLU A O 1
ATOM 746 N N . LEU A 1 90 ? -7.406 9.985 6.593 1.00 86.19 90 LEU A N 1
ATOM 747 C CA . LEU A 1 90 ? -6.561 8.803 6.798 1.00 86.19 90 LEU A CA 1
ATOM 748 C C . LEU A 1 90 ? -5.911 8.356 5.481 1.00 86.19 90 LEU A C 1
ATOM 750 O O . LEU A 1 90 ? -4.713 8.099 5.435 1.00 86.19 90 LEU A O 1
ATOM 754 N N . THR A 1 91 ? -6.696 8.292 4.404 1.00 87.62 91 THR A N 1
ATOM 755 C CA . THR A 1 91 ? -6.207 7.903 3.075 1.00 87.62 91 THR A CA 1
ATOM 756 C C . THR A 1 91 ? -5.163 8.899 2.576 1.00 87.62 91 THR A C 1
ATOM 758 O O . THR A 1 91 ? -4.094 8.473 2.152 1.00 87.62 91 THR A O 1
ATOM 761 N N . MET A 1 92 ? -5.437 10.206 2.674 1.00 88.19 92 MET A N 1
ATOM 762 C CA . MET A 1 92 ? -4.491 11.253 2.273 1.00 88.19 92 MET A CA 1
ATOM 763 C C . MET A 1 92 ? -3.168 11.155 3.031 1.00 88.19 92 MET A C 1
ATOM 765 O O . MET A 1 92 ? -2.109 11.268 2.418 1.00 88.19 92 MET A O 1
ATOM 769 N N . GLN A 1 93 ? -3.202 10.950 4.350 1.00 85.38 93 GLN A N 1
ATOM 770 C CA . GLN A 1 93 ? -1.970 10.873 5.135 1.00 85.38 93 GLN A CA 1
ATOM 771 C C . GLN A 1 93 ? -1.150 9.627 4.800 1.00 85.38 93 GLN A C 1
ATOM 773 O O . GLN A 1 93 ? 0.061 9.732 4.614 1.00 85.38 93 GLN A O 1
ATOM 778 N N . ILE A 1 94 ? -1.795 8.469 4.643 1.00 86.50 94 ILE A N 1
ATOM 779 C CA . ILE A 1 94 ? -1.111 7.243 4.210 1.00 86.50 94 ILE A CA 1
ATOM 780 C C . ILE A 1 94 ? -0.503 7.421 2.813 1.00 86.50 94 ILE A C 1
ATOM 782 O O . ILE A 1 94 ? 0.664 7.092 2.604 1.00 86.50 94 ILE A O 1
ATOM 786 N N . GLU A 1 95 ? -1.252 7.997 1.872 1.00 89.38 95 GLU A N 1
ATOM 787 C CA . GLU A 1 95 ? -0.784 8.272 0.511 1.00 89.38 95 G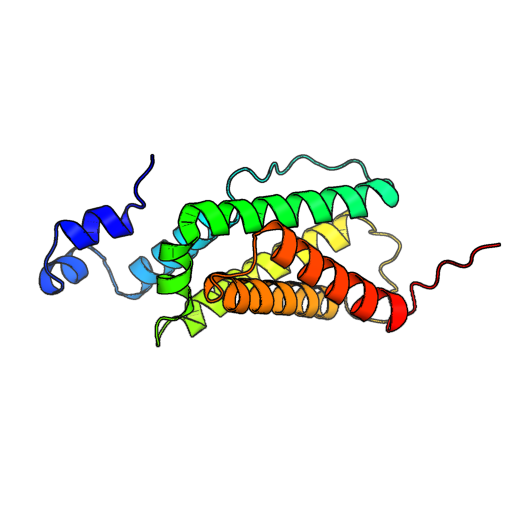LU A CA 1
ATOM 788 C C . GLU A 1 95 ? 0.421 9.222 0.499 1.00 89.38 95 GLU A C 1
ATOM 790 O O . GLU A 1 95 ? 1.431 8.929 -0.140 1.00 89.38 95 GLU A O 1
ATOM 795 N N . ARG A 1 96 ? 0.377 10.304 1.285 1.00 86.06 96 ARG A N 1
ATOM 796 C CA . ARG A 1 96 ? 1.496 11.245 1.439 1.00 86.06 96 ARG A CA 1
ATOM 797 C C . ARG A 1 96 ? 2.746 10.568 2.001 1.00 86.06 96 ARG A C 1
ATOM 799 O O . ARG A 1 96 ? 3.857 10.850 1.557 1.00 86.06 96 ARG A O 1
ATOM 806 N N . LEU A 1 97 ? 2.589 9.672 2.971 1.00 81.81 97 LEU A N 1
ATOM 807 C CA . LEU A 1 97 ? 3.714 8.938 3.555 1.00 81.81 97 LEU A CA 1
ATOM 808 C C . LEU A 1 97 ? 4.313 7.935 2.560 1.00 81.81 97 LEU A C 1
ATOM 810 O O . LEU A 1 97 ? 5.534 7.784 2.509 1.00 81.81 97 LEU A O 1
ATOM 814 N N . LEU A 1 98 ? 3.485 7.301 1.726 1.00 82.50 98 LEU A N 1
ATOM 815 C CA . LEU A 1 98 ? 3.951 6.474 0.609 1.00 82.50 98 LEU A CA 1
ATOM 816 C C . LEU A 1 98 ? 4.699 7.309 -0.437 1.00 82.50 98 LEU A C 1
ATOM 818 O O . LEU A 1 98 ? 5.781 6.908 -0.865 1.00 82.50 98 LEU A O 1
ATOM 822 N N . GLN A 1 99 ? 4.178 8.486 -0.800 1.00 84.69 99 GLN A N 1
ATOM 823 C CA . GLN A 1 99 ? 4.842 9.421 -1.711 1.00 84.69 99 GLN A CA 1
ATOM 824 C C . GLN A 1 99 ? 6.242 9.783 -1.211 1.00 84.69 99 GLN A C 1
ATOM 826 O O . GLN A 1 99 ? 7.206 9.647 -1.959 1.00 84.69 99 GLN A O 1
ATOM 831 N N . ILE A 1 100 ? 6.367 10.205 0.052 1.00 80.62 100 ILE A N 1
ATOM 832 C CA . ILE A 1 100 ? 7.653 10.573 0.664 1.00 80.62 100 ILE A CA 1
ATOM 833 C C . ILE A 1 100 ? 8.663 9.428 0.524 1.00 80.62 100 ILE A C 1
ATOM 835 O O . ILE A 1 100 ? 9.807 9.652 0.136 1.00 80.62 100 ILE A O 1
ATOM 839 N N . LYS A 1 101 ? 8.236 8.185 0.768 1.00 76.62 101 LYS A N 1
ATOM 840 C CA . LYS A 1 101 ? 9.105 7.010 0.622 1.00 76.62 101 LYS A CA 1
ATOM 841 C C . LYS A 1 101 ? 9.533 6.753 -0.818 1.00 76.62 101 LYS A C 1
ATOM 843 O O . LYS A 1 101 ? 10.684 6.391 -1.037 1.00 76.62 101 LYS A O 1
ATOM 848 N N . ILE A 1 102 ? 8.641 6.946 -1.789 1.00 76.31 102 ILE A N 1
ATOM 849 C CA . ILE A 1 102 ? 8.981 6.823 -3.212 1.00 76.31 102 ILE A CA 1
ATOM 850 C C . ILE A 1 102 ? 9.981 7.913 -3.611 1.00 76.31 102 ILE A C 1
ATOM 852 O O . ILE A 1 102 ? 10.968 7.600 -4.267 1.00 76.31 102 ILE A O 1
ATOM 856 N N . ILE A 1 103 ? 9.778 9.162 -3.172 1.00 74.56 103 ILE A N 1
ATOM 857 C CA . ILE A 1 103 ? 10.713 10.271 -3.426 1.00 74.56 103 ILE A CA 1
ATOM 858 C C . ILE A 1 103 ? 12.108 9.931 -2.899 1.00 74.56 103 ILE A C 1
ATOM 860 O O . ILE A 1 103 ? 13.069 10.040 -3.654 1.00 74.56 103 ILE A O 1
ATOM 864 N N . TYR A 1 104 ? 12.226 9.478 -1.645 1.00 72.19 104 TYR A N 1
ATOM 865 C CA . TYR A 1 104 ? 13.525 9.094 -1.081 1.00 72.19 104 TYR A CA 1
ATOM 866 C C . TYR A 1 104 ? 14.227 8.033 -1.932 1.00 72.19 104 TYR A C 1
ATOM 868 O O . TYR A 1 104 ? 15.401 8.187 -2.252 1.00 72.19 104 TYR A O 1
ATOM 876 N N . LYS A 1 105 ? 13.496 7.011 -2.390 1.00 71.19 105 LYS A N 1
ATOM 877 C CA . LYS A 1 105 ? 14.062 5.971 -3.263 1.00 71.19 105 LYS A CA 1
ATOM 878 C C . LYS A 1 105 ? 14.489 6.500 -4.623 1.00 71.19 105 LYS A C 1
ATOM 880 O O . LYS A 1 105 ? 15.530 6.092 -5.124 1.00 71.19 105 LYS A O 1
ATOM 885 N N . LEU A 1 106 ? 13.713 7.405 -5.218 1.00 66.31 106 LEU A N 1
ATOM 886 C CA . LEU A 1 106 ? 14.067 8.028 -6.494 1.00 66.31 106 LEU A CA 1
ATOM 887 C C . LEU A 1 106 ? 15.349 8.864 -6.370 1.00 66.31 106 LEU A C 1
ATOM 889 O O . LEU A 1 106 ? 16.232 8.727 -7.214 1.00 66.31 106 LEU A O 1
ATOM 893 N N . ILE A 1 107 ? 15.473 9.668 -5.309 1.00 64.69 107 ILE A N 1
ATOM 894 C CA . ILE A 1 107 ? 16.661 10.494 -5.041 1.00 64.69 107 ILE A CA 1
ATOM 895 C C . ILE A 1 107 ? 17.896 9.617 -4.802 1.00 64.69 107 ILE A C 1
ATOM 897 O O . ILE A 1 107 ? 18.921 9.835 -5.448 1.00 64.69 107 ILE A O 1
ATOM 901 N N . ASP A 1 108 ? 17.790 8.610 -3.930 1.00 65.06 108 ASP A N 1
ATOM 902 C CA . ASP A 1 108 ? 18.910 7.719 -3.596 1.00 65.06 108 ASP A CA 1
ATOM 903 C C . ASP A 1 108 ? 19.374 6.898 -4.809 1.00 65.06 108 ASP A C 1
ATOM 905 O O . ASP A 1 108 ? 20.570 6.683 -4.997 1.00 65.06 108 ASP A O 1
ATOM 909 N N . SER A 1 109 ? 18.439 6.471 -5.665 1.00 61.41 109 SER A N 1
ATOM 910 C CA . SER A 1 109 ? 18.747 5.620 -6.819 1.00 61.41 109 SER A CA 1
ATOM 911 C C . SER A 1 109 ? 19.498 6.332 -7.948 1.00 61.41 109 SER A C 1
ATOM 913 O O . SER A 1 109 ? 20.131 5.664 -8.768 1.00 61.41 109 SER A O 1
ATOM 915 N N . ASN A 1 110 ? 19.420 7.668 -8.056 1.00 59.56 110 ASN A N 1
ATOM 916 C CA . ASN A 1 110 ? 20.086 8.371 -9.153 1.00 59.56 110 ASN A CA 1
ATOM 917 C C . ASN A 1 110 ? 20.324 9.878 -8.926 1.00 59.56 110 ASN A C 1
ATOM 919 O O . ASN A 1 110 ? 19.716 10.713 -9.605 1.00 59.56 110 ASN A O 1
ATOM 923 N N . PRO A 1 111 ? 21.270 10.257 -8.050 1.00 54.97 111 PRO A N 1
ATOM 924 C CA . PRO A 1 111 ? 21.568 11.664 -7.778 1.00 54.97 111 PRO A CA 1
ATOM 925 C C . PRO A 1 111 ? 22.071 12.445 -9.010 1.00 54.97 111 PRO A C 1
ATOM 927 O O . PRO A 1 111 ? 21.958 13.668 -9.044 1.00 54.97 111 PRO A O 1
ATOM 930 N N . ALA A 1 112 ? 22.590 11.764 -10.043 1.00 51.75 112 ALA A N 1
ATOM 931 C CA . ALA A 1 112 ? 23.131 12.390 -11.254 1.00 51.75 112 ALA A CA 1
ATOM 932 C C . ALA A 1 112 ? 22.119 12.538 -12.414 1.00 51.75 112 ALA A C 1
ATOM 934 O O . ALA A 1 112 ? 22.343 13.360 -13.302 1.00 51.75 112 ALA A O 1
ATOM 935 N N . LYS A 1 113 ? 21.001 11.789 -12.427 1.00 52.12 113 LYS A N 1
ATOM 936 C CA . LYS A 1 113 ? 19.952 11.868 -13.473 1.00 52.12 113 LYS A CA 1
ATOM 937 C C . LYS A 1 113 ? 18.739 12.713 -13.068 1.00 52.12 113 LYS A C 1
ATOM 939 O O . LYS A 1 113 ? 17.632 12.461 -13.535 1.00 52.12 113 LYS A O 1
ATOM 944 N N . ALA A 1 114 ? 18.927 13.760 -12.266 1.00 49.47 114 ALA A N 1
ATOM 945 C CA . ALA A 1 114 ? 17.861 14.697 -11.880 1.00 49.47 114 ALA A CA 1
ATOM 946 C C . ALA A 1 114 ? 17.221 15.490 -13.054 1.00 49.47 114 ALA A C 1
ATOM 948 O O . ALA A 1 114 ? 16.426 16.396 -12.825 1.00 49.47 114 ALA A O 1
ATOM 949 N N . PHE A 1 115 ? 17.524 15.138 -14.306 1.00 48.12 115 PHE A N 1
ATOM 950 C CA . PHE A 1 115 ? 16.906 15.665 -15.519 1.00 48.12 115 PHE A CA 1
ATOM 951 C C . PHE A 1 115 ? 16.013 14.604 -16.172 1.00 48.12 115 PHE A C 1
ATOM 953 O O . PHE A 1 115 ? 16.278 14.129 -17.273 1.00 48.12 115 PHE A O 1
ATOM 960 N N . THR A 1 116 ? 14.951 14.204 -15.478 1.00 58.12 116 THR A N 1
ATOM 961 C CA . THR A 1 116 ? 13.768 13.648 -16.143 1.00 58.12 116 THR A CA 1
ATOM 962 C C . THR A 1 116 ? 12.881 14.816 -16.567 1.00 58.12 116 THR A C 1
ATOM 964 O O . THR A 1 116 ? 12.751 15.780 -15.820 1.00 58.12 116 THR A O 1
ATOM 967 N N . GLU A 1 117 ? 12.235 14.744 -17.734 1.00 68.38 117 GLU A N 1
ATOM 968 C CA . GLU A 1 117 ? 11.297 15.778 -18.226 1.00 68.38 117 GLU A CA 1
ATOM 969 C C . GLU A 1 117 ? 10.120 16.045 -17.265 1.00 68.38 117 GLU A C 1
ATOM 971 O O . GLU A 1 117 ? 9.369 17.005 -17.426 1.00 68.38 117 GLU A O 1
ATOM 976 N N . ILE A 1 118 ? 9.962 15.193 -16.250 1.00 72.81 118 ILE A N 1
ATOM 977 C CA . ILE A 1 118 ? 8.874 15.220 -15.286 1.00 72.81 118 ILE A CA 1
ATOM 978 C C . ILE A 1 118 ? 9.449 15.452 -13.889 1.00 72.81 118 ILE A C 1
ATOM 980 O O . ILE A 1 118 ? 10.385 14.745 -13.492 1.00 72.81 118 ILE A O 1
ATOM 984 N N . PRO A 1 119 ? 8.858 16.379 -13.118 1.00 80.69 119 PRO A N 1
ATOM 985 C CA . PRO A 1 119 ? 9.195 16.576 -11.716 1.00 80.69 119 PRO A CA 1
ATOM 986 C C . PRO A 1 119 ? 9.044 15.287 -10.890 1.00 80.69 119 PRO A C 1
ATOM 988 O O . PRO A 1 119 ? 8.036 14.579 -10.975 1.00 80.69 119 PRO A O 1
ATOM 991 N N . GLN A 1 120 ? 10.054 14.965 -10.078 1.00 76.06 120 GLN A N 1
ATOM 992 C CA . GLN A 1 120 ? 10.087 13.730 -9.281 1.00 76.06 120 GLN A CA 1
ATOM 993 C C . GLN A 1 120 ? 8.958 13.658 -8.243 1.00 76.06 120 GLN A C 1
ATOM 995 O O . GLN A 1 120 ? 8.432 12.580 -7.965 1.00 76.06 120 GLN A O 1
ATOM 1000 N N . ASP A 1 121 ? 8.559 14.800 -7.688 1.00 80.88 121 ASP A N 1
ATOM 1001 C CA . ASP A 1 121 ? 7.440 14.928 -6.757 1.00 80.88 121 ASP A CA 1
ATOM 1002 C C . ASP A 1 121 ? 6.099 14.575 -7.418 1.00 80.88 121 ASP A C 1
ATOM 1004 O O . ASP A 1 121 ? 5.281 13.889 -6.796 1.00 80.88 121 ASP A O 1
ATOM 1008 N N . LEU A 1 122 ? 5.908 14.967 -8.684 1.00 83.19 122 LEU A N 1
ATOM 1009 C CA . LEU A 1 122 ? 4.746 14.607 -9.501 1.00 83.19 122 LEU A CA 1
ATOM 1010 C C . LEU A 1 122 ? 4.741 13.118 -9.874 1.00 83.19 122 LEU A C 1
ATOM 1012 O O . LEU A 1 122 ? 3.689 12.477 -9.852 1.00 83.19 122 LEU A O 1
ATOM 1016 N N . LEU A 1 123 ? 5.899 12.538 -10.195 1.00 79.38 123 LEU A N 1
ATOM 1017 C CA . LEU A 1 123 ? 6.007 11.095 -10.437 1.00 79.38 123 LEU A CA 1
ATOM 1018 C C . LEU A 1 123 ? 5.663 10.301 -9.176 1.00 79.38 123 LEU A C 1
ATOM 1020 O O . LEU A 1 123 ? 4.842 9.384 -9.224 1.00 79.38 123 LEU A O 1
ATOM 1024 N N . ALA A 1 124 ? 6.246 10.673 -8.038 1.00 80.50 124 ALA A N 1
ATOM 1025 C CA . ALA A 1 124 ? 6.001 9.992 -6.776 1.00 80.50 124 ALA A CA 1
ATOM 1026 C C . ALA A 1 124 ? 4.545 10.125 -6.312 1.00 80.50 124 ALA A C 1
ATOM 1028 O O . ALA A 1 124 ? 3.971 9.144 -5.828 1.00 80.50 124 ALA A O 1
ATOM 1029 N N . SER A 1 125 ? 3.930 11.305 -6.473 1.00 85.94 125 SER A N 1
ATOM 1030 C CA . SER A 1 125 ? 2.506 11.482 -6.165 1.00 85.94 125 SER A CA 1
ATOM 1031 C C . SER A 1 125 ? 1.659 10.594 -7.069 1.00 85.94 125 SER A C 1
ATOM 1033 O O . SER A 1 125 ? 0.864 9.807 -6.577 1.00 85.94 125 SER A O 1
ATOM 1035 N N . SER A 1 126 ? 1.921 10.588 -8.376 1.00 84.62 126 SER A N 1
ATOM 1036 C CA . SER A 1 126 ? 1.165 9.772 -9.330 1.00 84.62 126 SER A CA 1
ATOM 1037 C C . SER A 1 126 ? 1.249 8.273 -9.017 1.00 84.62 126 SER A C 1
ATOM 1039 O O . SER A 1 126 ? 0.228 7.583 -9.005 1.00 84.62 126 SER A O 1
ATOM 1041 N N . VAL A 1 127 ? 2.447 7.754 -8.724 1.00 84.25 127 VAL A N 1
ATOM 1042 C CA . VAL A 1 127 ? 2.643 6.333 -8.387 1.00 84.25 127 VAL A CA 1
ATOM 1043 C C . VAL A 1 127 ? 1.950 5.973 -7.068 1.00 84.25 127 VAL A C 1
ATOM 1045 O O . VAL A 1 127 ? 1.236 4.969 -7.014 1.00 84.25 127 VAL A O 1
ATOM 1048 N N . SER A 1 128 ? 2.105 6.790 -6.020 1.00 87.31 128 SER A N 1
ATOM 1049 C CA . SER A 1 128 ? 1.446 6.551 -4.724 1.00 87.31 128 SER A CA 1
ATOM 1050 C C . SER A 1 128 ? -0.081 6.643 -4.818 1.00 87.31 128 SER A C 1
ATOM 1052 O O . SER A 1 128 ? -0.767 5.761 -4.296 1.00 87.31 128 SER A O 1
ATOM 1054 N N . SER A 1 129 ? -0.624 7.608 -5.566 1.00 90.12 129 SER A N 1
ATOM 1055 C CA . SER A 1 129 ? -2.063 7.726 -5.830 1.00 90.12 129 SER A CA 1
ATOM 1056 C C . SER A 1 129 ? -2.623 6.511 -6.567 1.00 90.12 129 SER A C 1
ATOM 1058 O O . SER A 1 129 ? -3.686 5.993 -6.208 1.00 90.12 129 SER A O 1
ATOM 1060 N N . VAL A 1 130 ? -1.925 6.023 -7.601 1.00 90.31 130 VAL A N 1
ATOM 1061 C CA . VAL A 1 130 ? -2.327 4.807 -8.329 1.00 90.31 130 VAL A CA 1
ATOM 1062 C C . VAL A 1 130 ? -2.307 3.603 -7.394 1.00 90.31 130 VAL A C 1
ATOM 1064 O O . VAL A 1 130 ? -3.253 2.814 -7.398 1.00 90.31 130 VAL A O 1
ATOM 1067 N N . PHE A 1 131 ? -1.282 3.481 -6.550 1.00 91.19 131 PHE A N 1
ATOM 1068 C CA . PHE A 1 131 ? -1.189 2.374 -5.606 1.00 91.19 131 PHE A CA 1
ATOM 1069 C C . PHE A 1 131 ? -2.337 2.392 -4.595 1.00 91.19 131 PHE A C 1
ATOM 1071 O O . PHE A 1 131 ? -3.036 1.391 -4.426 1.00 91.19 131 PHE A O 1
ATOM 1078 N N . MET A 1 132 ? -2.605 3.555 -3.995 1.00 92.31 132 MET A N 1
ATOM 1079 C CA . MET A 1 132 ? -3.691 3.731 -3.033 1.00 92.31 132 MET A CA 1
ATOM 1080 C C . MET A 1 132 ? -5.061 3.462 -3.671 1.00 92.31 132 MET A C 1
ATOM 1082 O O . MET A 1 132 ? -5.915 2.810 -3.063 1.00 92.31 132 MET A O 1
ATOM 1086 N N . ARG A 1 133 ? -5.273 3.884 -4.926 1.00 93.19 133 ARG A N 1
ATOM 1087 C CA . ARG A 1 133 ? -6.485 3.542 -5.692 1.00 93.19 133 ARG A CA 1
ATOM 1088 C C . ARG A 1 133 ? -6.663 2.037 -5.842 1.00 93.19 133 ARG A C 1
ATOM 1090 O O . ARG A 1 133 ? -7.773 1.549 -5.631 1.00 93.19 133 ARG A O 1
ATOM 1097 N N . ILE A 1 134 ? -5.601 1.309 -6.178 1.00 94.56 134 ILE A N 1
ATOM 1098 C CA . ILE A 1 134 ? -5.665 -0.146 -6.360 1.00 94.56 134 ILE A CA 1
ATOM 1099 C C . ILE A 1 134 ? -5.929 -0.849 -5.039 1.00 94.56 134 ILE A C 1
ATOM 1101 O O . ILE A 1 134 ? -6.814 -1.695 -5.006 1.00 94.56 134 ILE A O 1
ATOM 1105 N N . ILE A 1 135 ? -5.257 -0.464 -3.950 1.00 94.56 135 I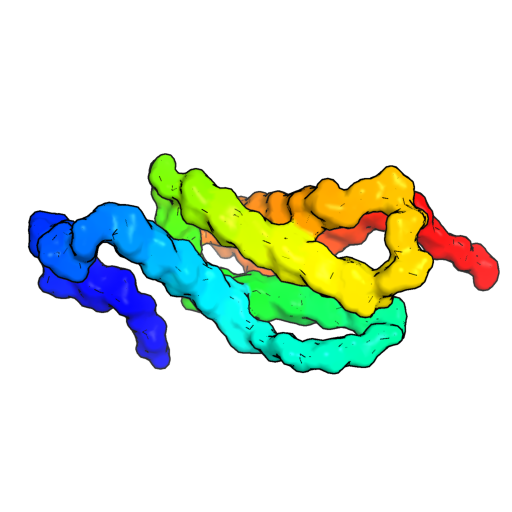LE A N 1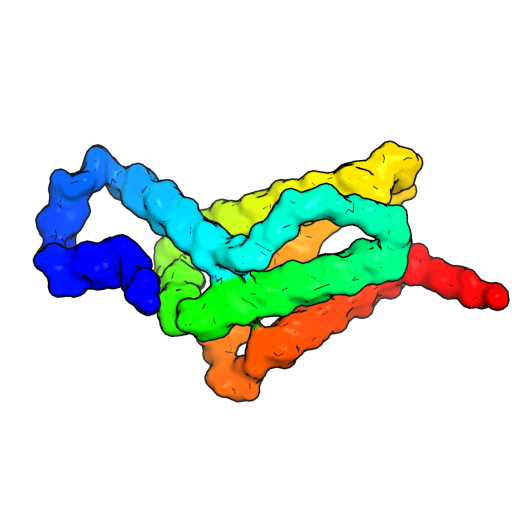
ATOM 1106 C CA . ILE A 1 135 ? -5.528 -1.014 -2.614 1.00 94.56 135 ILE A CA 1
ATOM 1107 C C . ILE A 1 135 ? -7.009 -0.832 -2.264 1.00 94.56 135 ILE A C 1
ATOM 1109 O O . ILE A 1 135 ? -7.688 -1.803 -1.938 1.00 94.56 135 ILE A O 1
ATOM 1113 N N . LYS A 1 136 ? -7.549 0.388 -2.393 1.00 93.44 136 LYS A N 1
ATOM 1114 C CA . LYS A 1 136 ? -8.958 0.679 -2.068 1.00 93.44 136 LYS A CA 1
ATOM 1115 C C . LYS A 1 136 ? -9.941 -0.084 -2.941 1.00 93.44 136 LYS A C 1
ATOM 1117 O O . LYS A 1 136 ? -10.977 -0.528 -2.452 1.00 93.44 136 LYS A O 1
ATOM 1122 N N . TRP A 1 137 ? -9.653 -0.221 -4.229 1.00 95.06 137 TRP A N 1
ATOM 1123 C CA . TRP A 1 137 ? -10.486 -1.023 -5.113 1.00 95.06 137 TRP A CA 1
ATOM 1124 C C . TRP A 1 137 ? -10.429 -2.501 -4.714 1.00 95.06 137 TRP A C 1
ATOM 1126 O O . TRP A 1 137 ? -11.473 -3.107 -4.473 1.00 95.06 137 TRP A O 1
ATOM 1136 N N . TRP A 1 138 ? -9.222 -3.050 -4.576 1.00 96.81 138 TRP A N 1
ATOM 1137 C CA . TRP A 1 138 ? -8.967 -4.471 -4.375 1.00 96.81 138 TRP A CA 1
ATOM 1138 C C . TRP A 1 138 ? -9.495 -4.996 -3.041 1.00 96.81 138 TRP A C 1
ATOM 1140 O O . TRP A 1 138 ? -10.124 -6.050 -3.022 1.00 96.81 138 TRP A O 1
ATOM 1150 N N . ILE A 1 139 ? -9.347 -4.274 -1.925 1.00 95.88 139 ILE A N 1
ATOM 1151 C CA . ILE A 1 139 ? -9.879 -4.722 -0.617 1.00 95.88 139 ILE A CA 1
ATOM 1152 C C . ILE A 1 139 ? -11.405 -4.922 -0.616 1.00 95.88 139 ILE A C 1
ATOM 1154 O O . ILE A 1 139 ? -11.933 -5.580 0.278 1.00 95.88 139 ILE A O 1
ATOM 1158 N N . ASN A 1 140 ? -12.099 -4.369 -1.614 1.00 94.75 140 ASN A N 1
ATOM 1159 C CA . ASN A 1 140 ? -13.535 -4.506 -1.828 1.00 94.75 140 ASN A CA 1
ATOM 1160 C C . ASN A 1 140 ? -13.915 -5.599 -2.845 1.00 94.75 140 ASN A C 1
ATOM 1162 O O . ASN A 1 140 ? -15.100 -5.756 -3.120 1.00 94.75 140 ASN A O 1
ATOM 1166 N N . GLN A 1 141 ? -12.952 -6.336 -3.412 1.00 95.00 141 GLN A N 1
ATOM 1167 C CA . GLN A 1 141 ? -13.205 -7.371 -4.421 1.00 95.00 141 GLN A CA 1
ATOM 1168 C C . GLN A 1 141 ? -12.916 -8.783 -3.913 1.00 95.00 141 GLN A C 1
ATOM 1170 O O . GLN A 1 141 ? -11.764 -9.199 -3.874 1.00 95.00 141 GLN A O 1
ATOM 1175 N N . ASP A 1 142 ? -13.927 -9.596 -3.644 1.00 91.12 142 ASP A N 1
ATOM 1176 C CA . ASP A 1 142 ? -13.684 -10.950 -3.120 1.00 91.12 142 ASP A CA 1
ATOM 1177 C C . ASP A 1 142 ? -13.034 -11.916 -4.138 1.00 91.12 142 ASP A C 1
ATOM 1179 O O . ASP A 1 142 ? -12.511 -12.955 -3.749 1.00 91.12 142 ASP A O 1
ATOM 1183 N N . VAL A 1 143 ? -13.019 -11.563 -5.430 1.00 94.88 143 VAL A N 1
ATOM 1184 C CA . VAL A 1 143 ? -12.558 -12.435 -6.530 1.00 94.88 143 VAL A CA 1
ATOM 1185 C C . VAL A 1 143 ? -11.051 -12.336 -6.811 1.00 94.88 143 VAL A C 1
ATOM 1187 O O . VAL A 1 143 ? -10.470 -13.295 -7.307 1.00 94.88 143 VAL A O 1
ATOM 1190 N N . TYR A 1 144 ? -10.409 -11.202 -6.516 1.00 95.12 144 TYR A N 1
ATOM 1191 C CA . TYR A 1 144 ? -9.003 -10.966 -6.878 1.00 95.12 144 TYR A CA 1
ATOM 1192 C C . TYR A 1 144 ? -8.061 -11.241 -5.704 1.00 95.12 144 TYR A C 1
ATOM 1194 O O . TYR A 1 144 ? -8.313 -10.778 -4.583 1.00 95.12 144 TYR A O 1
ATOM 1202 N N . SER A 1 145 ? -6.950 -11.931 -5.969 1.00 95.44 145 SER A N 1
ATOM 1203 C CA . SER A 1 145 ? -5.899 -12.179 -4.974 1.00 95.44 145 SER A CA 1
ATOM 1204 C C . SER A 1 145 ? -4.960 -10.975 -4.798 1.00 95.44 145 SER A C 1
ATOM 1206 O O . SER A 1 145 ? -5.020 -9.997 -5.550 1.00 95.44 145 SER A O 1
ATOM 1208 N N . GLU A 1 146 ? -4.080 -11.028 -3.795 1.00 94.38 146 GLU A N 1
ATOM 1209 C CA . GLU A 1 146 ? -3.023 -10.021 -3.611 1.00 94.38 146 GLU A CA 1
ATOM 1210 C C . GLU A 1 146 ? -2.037 -10.004 -4.786 1.00 94.38 146 GLU A C 1
ATOM 1212 O O . GLU A 1 146 ? -1.589 -8.937 -5.216 1.00 94.38 146 GLU A O 1
ATOM 1217 N N . GLU A 1 147 ? -1.763 -11.165 -5.387 1.00 93.50 147 GLU A N 1
ATOM 1218 C CA . GLU A 1 147 ? -0.939 -11.268 -6.588 1.00 93.50 147 GLU A CA 1
ATOM 1219 C C . GLU A 1 147 ? -1.615 -10.627 -7.800 1.00 93.50 147 GLU A C 1
ATOM 1221 O O . GLU A 1 147 ? -0.930 -10.011 -8.621 1.00 93.50 147 GLU A O 1
ATOM 1226 N N . ASP A 1 148 ? -2.940 -10.737 -7.926 1.00 95.25 148 ASP A N 1
ATOM 1227 C CA . ASP A 1 148 ? -3.686 -10.050 -8.984 1.00 95.25 148 ASP A CA 1
ATOM 1228 C C . ASP A 1 148 ? -3.604 -8.533 -8.813 1.00 95.25 148 ASP A C 1
ATOM 1230 O O . ASP A 1 148 ? -3.306 -7.819 -9.774 1.00 95.25 148 ASP A O 1
ATOM 1234 N N . ALA A 1 149 ? -3.782 -8.031 -7.588 1.00 95.25 149 ALA A N 1
ATOM 1235 C CA . ALA A 1 149 ? -3.623 -6.611 -7.283 1.00 95.25 149 ALA A CA 1
ATOM 1236 C C . ALA A 1 149 ? -2.205 -6.110 -7.607 1.00 95.25 149 ALA A C 1
ATOM 1238 O O . ALA A 1 149 ? -2.051 -5.059 -8.240 1.00 95.25 149 ALA A O 1
ATOM 1239 N N . ALA A 1 150 ? -1.173 -6.887 -7.260 1.00 91.62 150 ALA A N 1
ATOM 1240 C CA . ALA A 1 150 ? 0.219 -6.572 -7.578 1.00 91.62 150 ALA A CA 1
ATOM 1241 C C . ALA A 1 150 ? 0.448 -6.515 -9.095 1.00 91.62 150 ALA A C 1
ATOM 1243 O O . ALA A 1 150 ? 1.044 -5.563 -9.601 1.00 91.62 150 ALA A O 1
ATOM 1244 N N . LYS A 1 151 ? -0.067 -7.498 -9.845 1.00 90.31 151 LYS A N 1
ATOM 1245 C CA . LYS A 1 151 ? 0.014 -7.526 -11.315 1.00 90.31 151 LYS A CA 1
ATOM 1246 C C . LYS A 1 151 ? -0.684 -6.324 -11.943 1.00 90.31 151 LYS A C 1
ATOM 1248 O O . LYS A 1 151 ? -0.128 -5.726 -12.862 1.00 90.31 151 LYS A O 1
ATOM 1253 N N . ILE A 1 152 ? -1.873 -5.954 -11.463 1.00 91.81 152 ILE A N 1
ATOM 1254 C CA . ILE A 1 152 ? -2.618 -4.788 -11.960 1.00 91.81 152 ILE A CA 1
ATOM 1255 C C . ILE A 1 152 ? -1.821 -3.506 -11.703 1.00 91.81 152 ILE A C 1
ATOM 1257 O O . ILE A 1 152 ? -1.658 -2.708 -12.627 1.00 91.81 152 ILE A O 1
ATOM 1261 N N . PHE A 1 153 ? -1.271 -3.327 -10.498 1.00 90.12 153 PHE A N 1
ATOM 1262 C CA . PHE A 1 153 ? -0.433 -2.169 -10.176 1.00 90.12 153 PHE A CA 1
ATOM 1263 C C . PHE A 1 153 ? 0.797 -2.086 -11.074 1.00 90.12 153 PHE A C 1
ATOM 1265 O O . PHE A 1 153 ? 1.002 -1.076 -11.746 1.00 90.12 153 PHE A O 1
ATOM 1272 N N . LEU A 1 154 ? 1.577 -3.165 -11.149 1.00 83.94 154 LEU A N 1
ATOM 1273 C CA . LEU A 1 154 ? 2.780 -3.214 -11.975 1.00 83.94 154 LEU A CA 1
ATOM 1274 C C . LEU A 1 154 ? 2.452 -2.980 -13.446 1.00 83.94 154 LEU A C 1
ATOM 1276 O O . LEU A 1 154 ? 3.203 -2.287 -14.124 1.00 83.94 154 LEU A O 1
ATOM 1280 N N . LYS A 1 155 ? 1.325 -3.498 -13.947 1.00 84.19 155 LYS A N 1
ATOM 1281 C CA . LYS A 1 155 ? 0.869 -3.235 -15.314 1.00 84.19 155 LYS A CA 1
ATOM 1282 C C . LYS A 1 155 ? 0.555 -1.757 -15.513 1.00 84.19 155 LYS A C 1
ATOM 1284 O O . LYS A 1 155 ? 1.039 -1.192 -16.484 1.00 84.19 155 LYS A O 1
ATOM 1289 N N . LEU A 1 156 ? -0.205 -1.120 -14.623 1.00 81.94 156 LEU A N 1
ATOM 1290 C CA . LEU A 1 156 ? -0.560 0.299 -14.750 1.00 81.94 156 LEU A CA 1
ATOM 1291 C C . LEU A 1 156 ? 0.659 1.215 -14.640 1.00 81.94 156 LEU A C 1
ATOM 1293 O O . LEU A 1 156 ? 0.779 2.157 -15.419 1.00 81.94 156 LEU A O 1
ATOM 1297 N N . VAL A 1 157 ? 1.588 0.910 -13.735 1.00 75.25 157 VAL A N 1
ATOM 1298 C CA . VAL A 1 157 ? 2.817 1.694 -13.594 1.00 75.25 157 VAL A CA 1
ATOM 1299 C C . VAL A 1 157 ? 3.757 1.454 -14.776 1.00 75.25 157 VAL A C 1
ATOM 1301 O O . VAL A 1 157 ? 4.215 2.408 -15.389 1.00 75.25 157 VAL A O 1
ATOM 1304 N N . SER A 1 158 ? 3.983 0.206 -15.193 1.00 69.25 158 SER A N 1
ATOM 1305 C CA . SER A 1 158 ? 4.827 -0.080 -16.362 1.00 69.25 158 SER A CA 1
ATOM 1306 C C . SER A 1 158 ? 4.216 0.464 -17.655 1.00 69.25 158 SER A C 1
ATOM 1308 O O . SER A 1 158 ? 4.835 1.297 -18.301 1.00 69.25 158 SER A O 1
ATOM 1310 N N . THR A 1 159 ? 2.996 0.089 -18.043 1.00 58.66 159 THR A N 1
ATOM 1311 C CA . THR A 1 159 ? 2.405 0.550 -19.318 1.00 58.66 159 THR A CA 1
ATOM 1312 C C . THR A 1 159 ? 2.033 2.030 -19.327 1.00 58.66 159 THR A C 1
ATOM 1314 O O . THR A 1 159 ? 2.144 2.654 -20.379 1.00 58.66 159 THR A O 1
ATOM 1317 N N . GLY A 1 160 ? 1.634 2.600 -18.187 1.00 52.75 160 GLY A N 1
ATOM 1318 C CA . GLY A 1 160 ? 1.289 4.016 -18.071 1.00 52.75 160 GLY A CA 1
ATOM 1319 C C . GLY A 1 160 ? 2.510 4.929 -18.018 1.00 52.75 160 GLY A C 1
ATOM 1320 O O . GLY A 1 160 ? 2.500 5.958 -18.689 1.00 52.75 160 GLY A O 1
ATOM 1321 N N . PHE A 1 161 ? 3.569 4.545 -17.292 1.00 55.16 161 PHE A N 1
ATOM 1322 C CA . PHE A 1 161 ? 4.743 5.401 -17.106 1.00 55.16 161 PHE A CA 1
ATOM 1323 C C . PHE A 1 161 ? 5.876 5.108 -18.097 1.00 55.16 161 PHE A C 1
ATOM 1325 O O . PHE A 1 161 ? 6.507 6.045 -18.564 1.00 55.16 161 PHE A O 1
ATOM 1332 N N . THR A 1 162 ? 6.132 3.858 -18.500 1.00 49.41 162 THR A N 1
ATOM 1333 C CA . THR A 1 162 ? 7.260 3.586 -19.423 1.00 49.41 162 THR A CA 1
ATOM 1334 C C . THR A 1 162 ? 6.973 3.997 -20.867 1.00 49.41 162 THR A C 1
ATOM 1336 O O . THR A 1 162 ? 7.849 4.558 -21.518 1.00 49.41 162 THR A O 1
ATOM 1339 N N . LYS A 1 163 ? 5.739 3.804 -21.361 1.00 45.09 163 LYS A N 1
ATOM 1340 C CA . LYS A 1 163 ? 5.358 4.196 -22.732 1.00 45.09 163 LYS A CA 1
ATOM 1341 C C . LYS A 1 163 ? 5.026 5.680 -22.882 1.00 45.09 163 LYS A C 1
ATOM 1343 O O . LYS A 1 163 ? 5.304 6.239 -23.935 1.00 45.09 163 LYS A O 1
ATOM 1348 N N . SER A 1 164 ? 4.442 6.311 -21.862 1.00 43.72 164 SER A N 1
ATOM 1349 C CA . SER A 1 164 ? 4.010 7.718 -21.943 1.00 43.72 164 SER A CA 1
ATOM 1350 C C . SER A 1 164 ? 5.105 8.716 -21.560 1.00 43.72 164 SER A C 1
ATOM 1352 O O . SER A 1 164 ? 5.009 9.875 -21.942 1.00 43.72 164 SER A O 1
ATOM 1354 N N . PHE A 1 165 ? 6.140 8.283 -20.826 1.00 49.88 165 PHE A N 1
ATOM 1355 C CA . PHE A 1 165 ? 7.213 9.155 -20.325 1.00 49.88 165 PHE A CA 1
ATOM 1356 C C . PHE A 1 165 ? 8.600 8.838 -20.903 1.00 49.88 165 PHE A C 1
ATOM 1358 O O . PHE A 1 165 ? 9.616 9.191 -20.315 1.00 49.88 165 PHE A O 1
ATOM 1365 N N . GLY A 1 166 ? 8.653 8.171 -22.061 1.00 45.25 166 GLY A N 1
ATOM 1366 C CA . GLY A 1 166 ? 9.880 8.084 -22.857 1.00 45.25 166 GLY A CA 1
ATOM 1367 C C . GLY A 1 166 ? 10.945 7.102 -22.360 1.00 45.25 166 GLY A C 1
ATOM 1368 O O . GLY A 1 166 ? 12.065 7.141 -22.863 1.00 45.25 166 GLY A O 1
ATOM 1369 N N . PHE A 1 167 ? 10.624 6.169 -21.455 1.00 43.69 167 PHE A N 1
ATOM 1370 C CA . PHE A 1 167 ? 11.507 5.032 -21.155 1.00 43.69 167 PHE A CA 1
ATOM 1371 C C . PHE A 1 167 ? 11.407 3.986 -22.275 1.00 43.69 167 PHE A C 1
ATOM 1373 O O . PHE A 1 167 ? 10.962 2.855 -22.077 1.00 43.69 167 PHE A O 1
ATOM 1380 N N . ILE A 1 168 ? 11.772 4.390 -23.489 1.00 43.41 168 ILE A N 1
ATOM 1381 C CA . ILE A 1 168 ? 11.980 3.483 -24.608 1.00 43.41 168 ILE A CA 1
ATOM 1382 C C . ILE A 1 168 ? 13.354 2.858 -24.373 1.00 43.41 168 ILE A C 1
ATOM 1384 O O . ILE A 1 168 ? 14.372 3.549 -24.417 1.00 43.41 168 ILE A O 1
ATOM 1388 N N . ASN A 1 169 ? 13.385 1.553 -24.103 1.00 39.31 169 ASN A N 1
ATOM 1389 C CA . ASN A 1 169 ? 14.591 0.770 -24.335 1.00 39.31 169 ASN A CA 1
ATOM 1390 C C . ASN A 1 169 ? 14.947 0.945 -25.814 1.00 39.31 169 ASN A C 1
ATOM 1392 O O . ASN A 1 169 ? 14.229 0.451 -26.683 1.00 39.31 169 ASN A O 1
ATOM 1396 N N . TYR A 1 170 ? 16.032 1.661 -26.100 1.00 37.16 170 TYR A N 1
ATOM 1397 C CA . TYR A 1 170 ? 16.729 1.484 -27.364 1.00 37.16 170 TYR A CA 1
ATOM 1398 C C . TYR A 1 170 ? 17.365 0.094 -27.307 1.00 37.16 170 TYR A C 1
ATOM 1400 O O . TYR A 1 170 ? 18.457 -0.076 -26.771 1.00 37.16 170 TYR A O 1
ATOM 1408 N N . GLU A 1 171 ? 16.635 -0.913 -27.780 1.00 38.31 171 GLU A N 1
ATOM 1409 C CA . GLU A 1 171 ? 17.253 -2.160 -28.216 1.00 38.31 171 GLU A CA 1
ATOM 1410 C C . GLU A 1 171 ? 18.006 -1.857 -29.518 1.00 38.31 171 GLU A C 1
ATOM 1412 O O . GLU A 1 171 ? 17.398 -1.518 -30.537 1.00 38.31 171 GLU A O 1
ATOM 1417 N N . HIS A 1 172 ? 19.335 -1.929 -29.447 1.00 36.53 172 HIS A N 1
ATOM 1418 C CA . HIS A 1 172 ? 20.207 -2.199 -30.586 1.00 36.53 172 HIS A CA 1
ATOM 1419 C C . HIS A 1 172 ? 20.745 -3.619 -30.446 1.00 36.53 172 HIS A C 1
ATOM 1421 O O . HIS A 1 172 ? 21.107 -3.988 -29.304 1.00 36.53 172 HIS A O 1
#

Foldseek 3Di:
DDDPPVVVDVVPDDPVVVCVPDPHPVRVLVVVLVSVLCLLQPPPDPDDDDDDPVVVVVNVLVSLLVSLVSCVVVLVVCLCQCPPPPNPVSLVSSLVVQLVVQLVVVCSRCVPPCPQVDHSSVVSSVLSVLSSVLSNVVSPDPPDDSVNSSVVSCCCCCVVCCVVRPVDPPDD

Organism: NCBI:txid1121424

InterPro domains:
  IPR009057 Homedomain-like superfamily [SSF46689] (7-43)
  IPR039532 Transcriptional regulator TetR, C-terminal, Firmicutes type [PF14278] (64-157)
  IPR050624 Nucleoid occlusion factor SlmA/HTH-type transcriptional regulator [PTHR43479] (7-160)

Radius of gyration: 18.47 Å; chains: 1; bounding box: 42×30×59 Å

Secondary structure (DSSP, 8-state):
----HHHHHHHHS-HHHHTTSSS-HHHHHHHHHHHHHHHHTTT---------HHHHHHHHHHHHHHHHHHHHHTHHHHHHHHHSTTHHHHHHHHHHHHHHHHHHHHHHH-TT----SS-HHHHHHHHHHHHHHHHHHHTT-TT--HHHHHHHHHHHHIIIIIHHTT------

Sequence (172 aa):
MNVPKIIAKQAMINRKTFYCHYESKAVLFDEIVKDTLDLLMQNLQYEKLDFDNALFSIDLKREIQTILHNVAENRRLFRILFNCSSSYELTMQIERLLQIKIIYKLIDSNPAKAFTEIPQDLLASSVSSVFMRIIKWWINQDVYSEEDAAKIFLKLVSTG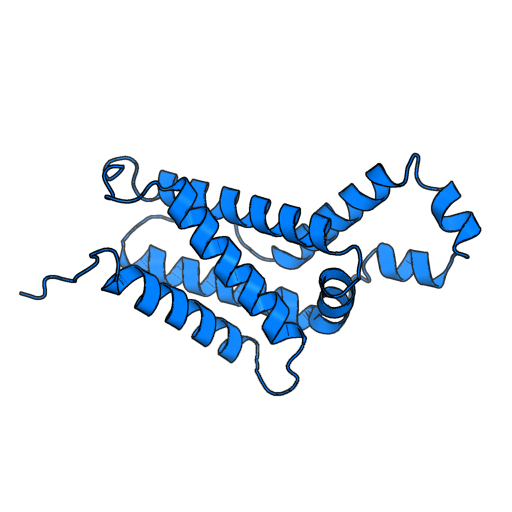FTKSFGFINYEH